Protein AF-A0A522R7M9-F1 (afdb_monomer)

Solvent-accessible surface area (backbone atoms only — not comparable to full-atom values): 7648 Å² total; per-residue (Å²): 136,85,79,80,77,72,75,47,69,45,59,55,47,35,52,54,55,50,51,43,71,70,39,59,76,88,52,24,58,58,46,50,52,50,49,43,51,52,23,54,76,71,76,40,53,60,64,55,57,43,31,65,36,76,40,76,87,83,34,60,39,96,81,35,60,12,19,69,46,74,49,65,22,87,81,71,65,40,42,31,36,35,29,34,11,66,64,50,73,42,70,42,88,73,12,48,22,29,37,34,32,73,72,76,72,42,71,50,59,21,81,40,69,68,60,38,58,70,48,52,62,50,48,51,84,78,27,65,69,49,35,62,64,71,74,114

Mean predicted aligned error: 10.56 Å

Nearest PDB structures (foldseek):
  6yxx-assembly1_ED  TM=6.597E-01  e=6.867E+00  Trypanosoma brucei brucei
  3k43-assembly1_B  TM=5.223E-01  e=6.024E+00  Bos taurus

Foldseek 3Di:
DDDPPPCPVLNVLLVLVVCLVPDDPVCNVVSVVVCQVVCVVVVHGPQVSCCSNPNHDWAQPPNQTQWPDWDQAPQQRWIKTKGQQVRNVHDCVQARIKIAGPRQGDIHHDNDPVVNVVCGNPVLVGDVVSVVSNVD

pLDDT: mean 82.42, std 10.7, range [39.69, 93.0]

Sequence (136 aa):
MRTSVESSPRRALQKMLRAVDTAPPDRQMDLQAAVARAAAAAGVSVEDLRAYAFGPREYAFNGLLGCVVQQRSRITGALVGLYQAEQAGMDAEAGRWSTVCEAHGSCVNHATLAAARAHLPDPTMWCEACRSTCEN

Structure (mmCIF, N/CA/C/O backbone):
data_AF-A0A522R7M9-F1
#
_entry.id   AF-A0A522R7M9-F1
#
loop_
_atom_site.group_PDB
_atom_site.id
_atom_site.type_symbol
_atom_site.label_atom_id
_atom_site.label_alt_id
_atom_site.label_comp_id
_atom_site.label_asym_id
_atom_site.label_entity_id
_atom_site.label_seq_id
_atom_site.pdbx_PDB_ins_code
_atom_site.Cartn_x
_atom_site.Cartn_y
_atom_site.Cartn_z
_atom_site.occupancy
_atom_site.B_iso_or_equiv
_atom_site.auth_seq_id
_atom_site.auth_comp_id
_atom_site.auth_asym_id
_atom_site.auth_atom_id
_atom_site.pdbx_PDB_model_num
ATOM 1 N N . MET A 1 1 ? -34.958 2.681 31.895 1.00 39.78 1 MET A N 1
ATOM 2 C CA . MET A 1 1 ? -33.511 2.377 31.912 1.00 39.78 1 MET A CA 1
ATOM 3 C C . MET A 1 1 ? -32.858 3.071 30.727 1.00 39.78 1 MET A C 1
ATOM 5 O O . MET A 1 1 ? -33.153 2.716 29.596 1.00 39.78 1 MET A O 1
ATOM 9 N N . ARG A 1 2 ? -32.073 4.127 30.971 1.00 39.69 2 ARG A N 1
ATOM 10 C CA . ARG A 1 2 ? -31.340 4.858 29.928 1.00 39.69 2 ARG A CA 1
ATOM 11 C C . ARG A 1 2 ? -30.048 4.088 29.655 1.00 39.69 2 ARG A C 1
ATOM 13 O O . ARG A 1 2 ? -29.180 4.058 30.517 1.00 39.69 2 ARG A O 1
ATOM 20 N N . THR A 1 3 ? -29.935 3.433 28.504 1.00 42.69 3 THR A N 1
ATOM 21 C CA . THR A 1 3 ? -28.651 2.901 28.039 1.00 42.69 3 THR A CA 1
ATOM 22 C C . THR A 1 3 ? -27.798 4.096 27.644 1.00 42.69 3 THR A C 1
ATOM 24 O O . THR A 1 3 ? -28.028 4.699 26.594 1.00 42.69 3 THR A O 1
ATOM 27 N N . SER A 1 4 ? -26.866 4.489 28.509 1.00 43.59 4 SER A N 1
ATOM 28 C CA . SER A 1 4 ? -25.798 5.410 28.142 1.00 43.59 4 SER A CA 1
ATOM 29 C C . SER A 1 4 ? -25.057 4.797 26.963 1.00 43.59 4 SER A C 1
ATOM 31 O O . SER A 1 4 ? -24.280 3.859 27.106 1.00 43.59 4 SER A O 1
ATOM 33 N N . VAL A 1 5 ? -25.361 5.296 25.768 1.00 52.09 5 VAL A N 1
ATOM 34 C CA . VAL A 1 5 ? -24.552 5.096 24.573 1.00 52.09 5 VAL A CA 1
ATOM 35 C C . VAL A 1 5 ? -23.296 5.923 24.811 1.00 52.09 5 VAL A C 1
ATOM 37 O O . VAL A 1 5 ? -23.167 7.034 24.299 1.00 52.09 5 VAL A O 1
ATOM 40 N N . GLU A 1 6 ? -22.393 5.423 25.655 1.00 46.38 6 GLU A N 1
ATOM 41 C CA . GLU A 1 6 ? -21.019 5.897 25.661 1.00 46.38 6 GLU A CA 1
ATOM 42 C C . GLU A 1 6 ? -20.521 5.676 24.241 1.00 46.38 6 GLU A C 1
ATOM 44 O O . GLU A 1 6 ? -20.327 4.555 23.763 1.00 46.38 6 GLU A O 1
ATOM 49 N N . SER A 1 7 ? -20.480 6.776 23.499 1.00 56.56 7 SER A N 1
ATOM 50 C CA . SER A 1 7 ? -20.002 6.813 22.135 1.00 56.56 7 SER A CA 1
ATOM 51 C C . SER A 1 7 ? -18.517 6.535 22.228 1.00 56.56 7 SER A C 1
ATOM 53 O O . SER A 1 7 ? -17.730 7.461 22.388 1.00 56.56 7 SER A O 1
ATOM 55 N N . SER A 1 8 ? -18.166 5.245 22.236 1.00 73.94 8 SER A N 1
ATOM 56 C CA . SER A 1 8 ? -16.792 4.792 22.395 1.00 73.94 8 SER A CA 1
ATOM 57 C C . SER A 1 8 ? -15.911 5.624 21.461 1.00 73.94 8 SER A C 1
ATOM 59 O O . SER A 1 8 ? -16.290 5.797 20.294 1.00 73.94 8 SER A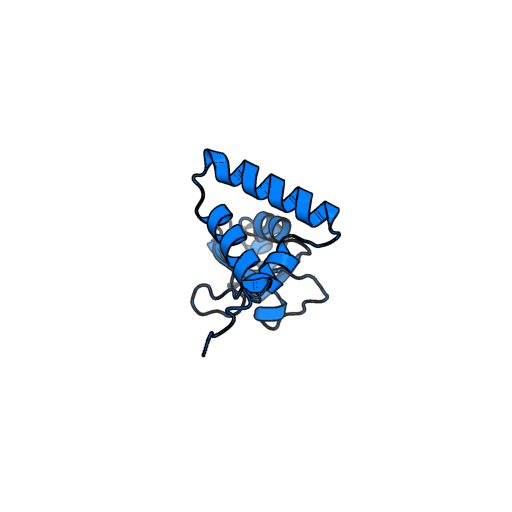 O 1
ATOM 61 N N . PRO A 1 9 ? -14.777 6.168 21.936 1.00 77.81 9 PRO A N 1
ATOM 62 C CA . PRO A 1 9 ? -13.906 7.032 21.136 1.00 77.81 9 PRO A CA 1
ATOM 63 C C . PRO A 1 9 ? -13.549 6.391 19.787 1.00 77.81 9 PRO A C 1
ATOM 65 O O . PRO A 1 9 ? -13.489 7.070 18.763 1.00 77.81 9 PRO A O 1
ATOM 68 N N . ARG A 1 10 ? -13.474 5.055 19.753 1.00 79.69 10 ARG A N 1
ATOM 69 C CA . ARG A 1 10 ? -13.359 4.248 18.536 1.00 79.69 10 ARG A CA 1
ATOM 70 C C . ARG A 1 10 ? -14.467 4.513 17.509 1.00 79.69 10 ARG A C 1
ATOM 72 O O . ARG A 1 10 ? -14.179 4.714 16.335 1.00 79.69 10 ARG A O 1
ATOM 79 N N . ARG A 1 11 ? -15.735 4.536 17.927 1.00 80.50 11 ARG A N 1
ATOM 80 C CA . ARG A 1 11 ? -16.906 4.712 17.048 1.00 80.50 11 ARG A CA 1
ATOM 81 C C . ARG A 1 11 ? -16.992 6.131 16.481 1.00 80.50 11 ARG A C 1
ATOM 83 O O . ARG A 1 11 ? -17.415 6.306 15.338 1.00 80.50 11 ARG A O 1
ATOM 90 N N . ALA A 1 12 ? -16.591 7.133 17.265 1.00 83.62 12 ALA A N 1
ATOM 91 C CA . ALA A 1 12 ? -16.491 8.515 16.802 1.00 83.62 12 ALA A CA 1
ATOM 92 C C . ALA A 1 12 ? -15.389 8.656 15.740 1.00 83.62 12 ALA A C 1
ATOM 94 O O . ALA A 1 12 ? -15.652 9.153 14.643 1.00 83.62 12 ALA A O 1
ATOM 95 N N . LEU A 1 13 ? -14.199 8.115 16.021 1.00 83.81 13 LEU A N 1
ATOM 96 C CA . LEU A 1 13 ? -13.072 8.115 15.090 1.00 83.81 13 LEU A CA 1
ATOM 97 C C . LEU A 1 13 ? -13.403 7.365 13.789 1.00 83.81 13 LEU A C 1
ATOM 99 O O . LEU A 1 13 ? -13.133 7.864 12.699 1.00 83.81 13 LEU A O 1
ATOM 103 N N . GLN A 1 14 ? -14.077 6.216 13.891 1.00 83.12 14 GLN A N 1
ATOM 104 C CA . GLN A 1 14 ? -14.539 5.434 12.744 1.00 83.12 14 GLN A CA 1
ATOM 105 C C . GLN A 1 14 ? -15.482 6.242 11.840 1.00 83.12 14 GLN A C 1
ATOM 107 O O . GLN A 1 14 ? -15.321 6.233 10.621 1.00 83.12 14 GLN A O 1
ATOM 112 N N . LYS A 1 15 ? -16.445 6.978 12.416 1.00 85.62 15 LYS A N 1
ATOM 113 C CA . LYS A 1 15 ? -17.344 7.857 11.647 1.00 85.62 15 LYS A CA 1
ATOM 114 C C . LYS A 1 15 ? -16.584 8.974 10.934 1.00 85.62 15 LYS A C 1
ATOM 116 O O . LYS A 1 15 ? -16.850 9.208 9.758 1.00 85.62 15 LYS A O 1
ATOM 121 N N . MET A 1 16 ? -15.659 9.643 11.623 1.00 86.00 16 MET A N 1
ATOM 122 C CA . MET A 1 16 ? -14.893 10.754 11.045 1.00 86.00 16 MET A CA 1
ATOM 123 C C . MET A 1 16 ? -14.012 10.280 9.891 1.00 86.00 16 MET A C 1
ATOM 125 O O . MET A 1 16 ? -14.089 10.831 8.798 1.00 86.00 16 MET A O 1
ATOM 129 N N . LEU A 1 17 ? -13.239 9.213 10.095 1.00 85.31 17 LEU A N 1
ATOM 130 C CA . LEU A 1 17 ? -12.364 8.673 9.055 1.00 85.31 17 LEU A CA 1
ATOM 131 C C . LEU A 1 17 ? -13.159 8.133 7.857 1.00 85.31 17 LEU A C 1
ATOM 133 O O . LEU A 1 17 ? -12.763 8.348 6.716 1.00 85.31 17 LEU A O 1
ATOM 137 N N . ARG A 1 18 ? -14.324 7.513 8.091 1.00 85.44 18 ARG A N 1
ATOM 138 C CA . ARG A 1 18 ? -15.198 7.053 7.003 1.00 85.44 18 ARG A CA 1
ATOM 139 C C . ARG A 1 18 ? -15.758 8.221 6.193 1.00 85.44 18 ARG A C 1
ATOM 141 O O . ARG A 1 18 ? -15.837 8.111 4.978 1.00 85.44 18 ARG A O 1
ATOM 148 N N . ALA A 1 19 ? -16.108 9.331 6.846 1.00 86.88 19 ALA A N 1
ATOM 149 C CA . ALA A 1 19 ? -16.566 10.541 6.165 1.00 86.88 19 ALA A CA 1
ATOM 150 C C . ALA A 1 19 ? -15.473 11.152 5.274 1.00 86.88 19 ALA A C 1
ATOM 152 O O . ALA A 1 19 ? -15.778 11.616 4.178 1.00 86.88 19 ALA A O 1
ATOM 153 N N . VAL A 1 20 ? -14.210 11.100 5.716 1.00 86.88 20 VAL A N 1
ATOM 154 C CA . VAL A 1 20 ? -13.050 11.499 4.902 1.00 86.88 20 VAL A CA 1
ATOM 155 C C . VAL A 1 20 ? -12.894 10.587 3.683 1.00 86.88 20 VAL A C 1
ATOM 157 O O . VAL A 1 20 ? -12.674 11.081 2.581 1.00 86.88 20 VAL A O 1
ATOM 160 N N . ASP A 1 21 ? -13.057 9.272 3.846 1.00 82.50 21 ASP A N 1
ATOM 161 C CA . ASP A 1 21 ? -12.941 8.315 2.739 1.00 82.50 21 ASP A CA 1
ATOM 162 C C . ASP A 1 21 ? -14.082 8.435 1.714 1.00 82.50 21 ASP A C 1
ATOM 164 O O . ASP A 1 21 ? -13.853 8.224 0.527 1.00 82.50 21 ASP A O 1
ATOM 168 N N . THR A 1 22 ? -15.292 8.807 2.145 1.00 85.88 22 THR A N 1
ATOM 169 C CA . THR A 1 22 ? -16.458 9.007 1.260 1.00 85.88 22 THR A CA 1
ATOM 170 C C . THR A 1 22 ? -16.582 10.426 0.701 1.00 85.88 22 THR A C 1
ATOM 172 O O . THR A 1 22 ? -17.558 10.725 0.014 1.00 85.88 22 THR A O 1
ATOM 175 N N . ALA A 1 23 ? -15.655 11.325 1.037 1.00 85.25 23 ALA A N 1
ATOM 176 C CA . ALA A 1 23 ? -15.673 12.693 0.539 1.00 85.25 23 ALA A CA 1
ATOM 177 C C . ALA A 1 23 ? -15.425 12.731 -0.982 1.00 85.25 23 ALA A C 1
ATOM 179 O O . ALA A 1 23 ? -14.706 11.877 -1.509 1.00 85.25 23 ALA A O 1
ATOM 180 N N . PRO A 1 24 ? -15.987 13.720 -1.697 1.00 85.00 24 PRO A N 1
ATOM 181 C CA . PRO A 1 24 ? -15.702 13.901 -3.114 1.00 85.00 24 PRO A CA 1
ATOM 182 C C . PRO A 1 24 ? -14.212 14.251 -3.323 1.00 85.00 24 PRO A C 1
ATOM 184 O O . PRO A 1 24 ? -13.581 14.811 -2.418 1.00 85.00 24 PRO A O 1
ATOM 187 N N . PRO A 1 25 ? -13.619 13.886 -4.477 1.00 79.88 25 PRO A N 1
ATOM 188 C CA . PRO A 1 25 ? -12.166 13.886 -4.681 1.00 79.88 25 PRO A CA 1
ATOM 189 C C . PRO A 1 25 ? -11.519 15.271 -4.532 1.00 79.88 25 PRO A C 1
ATOM 191 O O . PRO A 1 25 ? -10.368 15.359 -4.111 1.00 79.88 25 PRO A O 1
ATOM 194 N N . ASP A 1 26 ? -12.267 16.343 -4.804 1.00 85.25 26 ASP A N 1
ATOM 195 C CA . ASP A 1 26 ? -11.864 17.737 -4.592 1.00 85.25 26 ASP A CA 1
ATOM 196 C C . ASP A 1 26 ? -11.593 18.055 -3.114 1.00 85.25 26 ASP A C 1
ATOM 198 O O . ASP A 1 26 ? -10.674 18.806 -2.809 1.00 85.25 26 ASP A O 1
ATOM 202 N N . ARG A 1 27 ? -12.340 17.448 -2.184 1.00 84.00 27 ARG A N 1
ATOM 203 C CA . ARG A 1 27 ? -12.187 17.660 -0.730 1.00 84.00 27 ARG A CA 1
ATOM 204 C C . ARG A 1 27 ? -11.443 16.536 -0.031 1.00 84.00 27 ARG A C 1
ATOM 206 O O . ARG A 1 27 ? -10.933 16.725 1.072 1.00 84.00 27 ARG A O 1
ATOM 213 N N . GLN A 1 28 ? -11.404 15.356 -0.641 1.00 79.25 28 GLN A N 1
ATOM 214 C CA . GLN A 1 28 ? -10.789 14.169 -0.061 1.00 79.25 28 GLN A CA 1
ATOM 215 C C . GLN A 1 28 ? -9.301 14.397 0.220 1.00 79.25 28 GLN A C 1
ATOM 217 O O . GLN A 1 28 ? -8.832 14.049 1.303 1.00 79.25 28 GLN A O 1
ATOM 222 N N . MET A 1 29 ? -8.579 15.032 -0.710 1.00 78.81 29 MET A N 1
ATOM 223 C CA . MET A 1 29 ? -7.153 15.325 -0.549 1.00 78.81 29 MET A CA 1
ATOM 224 C C . MET A 1 29 ? -6.891 16.283 0.625 1.00 78.81 29 MET A C 1
ATOM 226 O O . MET A 1 29 ? -6.046 15.999 1.475 1.00 78.81 29 MET A O 1
ATOM 230 N N . ASP A 1 30 ? -7.666 17.365 0.736 1.00 87.56 30 ASP A N 1
ATOM 231 C CA . ASP A 1 30 ? -7.528 18.351 1.817 1.00 87.56 30 ASP A CA 1
ATOM 232 C C . ASP A 1 30 ? -7.868 17.764 3.190 1.00 87.56 30 ASP A C 1
ATOM 234 O O . ASP A 1 30 ? -7.165 18.008 4.177 1.00 87.56 30 ASP A O 1
ATOM 238 N N . LEU A 1 31 ? -8.925 16.951 3.255 1.00 86.56 31 LEU A N 1
ATOM 239 C CA . LEU A 1 31 ? -9.340 16.265 4.475 1.00 86.56 31 LEU A CA 1
ATOM 240 C C . LEU A 1 31 ? -8.309 15.218 4.909 1.00 86.56 31 LEU A C 1
ATOM 242 O O . LEU A 1 31 ? -7.972 15.152 6.092 1.00 86.56 31 LEU A O 1
ATOM 246 N N . GLN A 1 32 ? -7.759 14.437 3.975 1.00 84.81 32 GLN A N 1
ATOM 247 C CA . GLN A 1 32 ? -6.676 13.495 4.271 1.00 84.81 32 GLN A CA 1
ATOM 248 C C . GLN A 1 32 ? -5.421 14.221 4.765 1.00 84.81 32 GLN A C 1
ATOM 250 O O . GLN A 1 32 ? -4.824 13.796 5.755 1.00 84.81 32 GLN A O 1
ATOM 255 N N . ALA A 1 33 ? -5.056 15.346 4.145 1.00 84.25 33 ALA A N 1
ATOM 256 C CA . ALA A 1 33 ? -3.936 16.168 4.591 1.00 84.25 33 ALA A CA 1
ATOM 257 C C . ALA A 1 33 ? -4.179 16.767 5.990 1.00 84.25 33 ALA A C 1
ATOM 259 O O . ALA A 1 33 ? -3.263 16.811 6.812 1.00 84.25 33 ALA A O 1
ATOM 260 N N . ALA A 1 34 ? -5.407 17.194 6.298 1.00 88.75 34 ALA A N 1
ATOM 261 C CA . ALA A 1 34 ? -5.774 17.692 7.623 1.00 88.75 34 ALA A CA 1
ATOM 262 C C . ALA A 1 34 ? -5.686 16.598 8.697 1.00 88.75 34 ALA A C 1
ATOM 264 O O . ALA A 1 34 ? -5.108 16.836 9.759 1.00 88.75 34 ALA A O 1
ATOM 265 N N . VAL A 1 35 ? -6.187 15.393 8.407 1.00 86.50 35 VAL A N 1
ATOM 266 C CA . VAL A 1 35 ? -6.054 14.231 9.300 1.00 86.50 35 VAL A CA 1
ATOM 267 C C . VAL A 1 35 ? -4.584 13.869 9.504 1.00 86.50 35 VAL A C 1
ATOM 269 O O . VAL A 1 35 ? -4.182 13.627 10.637 1.00 86.50 35 VAL A O 1
ATOM 272 N N . ALA A 1 36 ? -3.764 13.892 8.449 1.00 84.50 36 ALA A N 1
ATOM 273 C CA . ALA A 1 36 ? -2.330 13.626 8.555 1.00 84.50 36 ALA A CA 1
ATOM 274 C C . ALA A 1 36 ? -1.611 14.637 9.457 1.00 84.50 36 ALA A C 1
ATOM 276 O O . ALA A 1 36 ? -0.832 14.236 10.321 1.00 84.50 36 ALA A O 1
ATOM 277 N N . ARG A 1 37 ? -1.916 15.934 9.323 1.00 85.19 37 ARG A N 1
ATOM 278 C CA . ARG A 1 37 ? -1.366 16.976 10.206 1.00 85.19 37 ARG A CA 1
ATOM 279 C C . ARG A 1 37 ? -1.812 16.798 11.657 1.00 85.19 37 ARG A C 1
ATOM 281 O O . ARG A 1 37 ? -0.990 16.925 12.557 1.00 85.19 37 ARG A O 1
ATOM 288 N N . ALA A 1 38 ? -3.088 16.490 11.887 1.00 87.44 38 ALA A N 1
ATOM 289 C CA . ALA A 1 38 ? -3.616 16.262 13.231 1.00 87.44 38 ALA A CA 1
ATOM 290 C C . ALA A 1 38 ? -2.996 15.018 13.890 1.00 87.44 38 ALA A C 1
ATOM 292 O O . ALA A 1 38 ? -2.637 15.060 15.063 1.00 87.44 38 ALA A O 1
ATOM 293 N N . ALA A 1 39 ? -2.821 13.937 13.126 1.00 86.31 39 ALA A N 1
ATOM 294 C CA . ALA A 1 39 ? -2.161 12.720 13.586 1.00 86.31 39 ALA A CA 1
ATOM 295 C C . ALA A 1 39 ? -0.696 12.995 13.964 1.00 86.31 39 ALA A C 1
ATOM 297 O O . ALA A 1 39 ? -0.276 12.671 15.074 1.00 86.31 39 ALA A O 1
ATOM 298 N N . ALA A 1 40 ? 0.040 13.703 13.098 1.00 83.81 40 ALA A N 1
ATOM 299 C CA . ALA A 1 40 ? 1.417 14.110 13.366 1.00 83.81 40 ALA A CA 1
ATOM 300 C C . ALA A 1 40 ? 1.537 14.989 14.624 1.00 83.81 40 ALA A C 1
ATOM 302 O O . ALA A 1 40 ? 2.433 14.770 15.434 1.00 83.81 40 ALA A O 1
ATOM 303 N N . ALA A 1 41 ? 0.613 15.933 14.836 1.00 86.88 41 ALA A N 1
ATOM 304 C CA . ALA A 1 41 ? 0.579 16.764 16.043 1.00 86.88 41 ALA A CA 1
ATOM 305 C C . ALA A 1 41 ? 0.305 15.953 17.324 1.00 86.88 41 ALA A C 1
ATOM 307 O O . ALA A 1 41 ? 0.777 16.318 18.397 1.00 86.88 41 ALA A O 1
ATOM 308 N N . ALA A 1 42 ? -0.431 14.846 17.210 1.00 85.94 42 ALA A N 1
ATOM 309 C CA . ALA A 1 42 ? -0.681 13.906 18.297 1.00 85.94 42 ALA A CA 1
ATOM 310 C C . ALA A 1 42 ? 0.416 12.829 18.445 1.00 85.94 42 ALA A C 1
ATOM 312 O O . ALA A 1 42 ? 0.299 11.966 19.312 1.00 85.94 42 ALA A O 1
ATOM 313 N N . GLY A 1 43 ? 1.469 12.857 17.615 1.00 87.06 43 GLY A N 1
ATOM 314 C CA . GLY A 1 43 ? 2.566 11.884 17.648 1.00 87.06 43 GLY A CA 1
ATOM 315 C C . GLY A 1 43 ? 2.173 10.466 17.219 1.00 87.06 43 GLY A C 1
ATOM 316 O O . GLY A 1 43 ? 2.898 9.520 17.509 1.00 87.06 43 GLY A O 1
ATOM 317 N N . VAL A 1 44 ? 1.033 10.304 16.545 1.00 84.38 44 VAL A N 1
ATOM 318 C CA . VAL A 1 44 ? 0.517 9.012 16.070 1.00 84.38 44 VAL A CA 1
ATOM 319 C C . VAL A 1 44 ? 0.463 8.991 14.550 1.00 84.38 44 VAL A C 1
ATOM 321 O O . VAL A 1 44 ? 0.207 10.014 13.912 1.00 84.38 44 VAL A O 1
ATOM 324 N N . SER A 1 45 ? 0.676 7.828 13.935 1.00 80.56 45 SER A N 1
ATOM 325 C CA . SER A 1 45 ? 0.495 7.721 12.489 1.00 80.56 45 SER A CA 1
ATOM 326 C C . SER A 1 45 ? -0.996 7.646 12.132 1.00 80.56 45 SER A C 1
ATOM 328 O O . SER A 1 45 ? -1.837 7.157 12.892 1.00 80.56 45 SER A O 1
ATOM 330 N N . VAL A 1 46 ? -1.350 8.112 10.930 1.00 81.00 46 VAL A N 1
ATOM 331 C CA . VAL A 1 46 ? -2.715 7.942 10.393 1.00 81.00 46 VAL A CA 1
ATOM 332 C C . VAL A 1 46 ? -3.070 6.456 10.268 1.00 81.00 46 VAL A C 1
ATOM 334 O O . VAL A 1 46 ? -4.241 6.089 10.381 1.00 81.00 46 VAL A O 1
ATOM 337 N N . GLU A 1 47 ? -2.072 5.598 10.044 1.00 75.44 47 GLU A N 1
ATOM 338 C CA . GLU A 1 47 ? -2.256 4.149 10.011 1.00 75.44 47 GLU A CA 1
ATOM 339 C C . GLU A 1 47 ? -2.628 3.591 11.384 1.00 75.44 47 GLU A C 1
ATOM 341 O O . GLU A 1 47 ? -3.571 2.808 11.451 1.00 75.44 47 GLU A O 1
ATOM 346 N N . ASP A 1 48 ? -1.995 4.048 12.466 1.00 79.19 48 ASP A N 1
ATOM 347 C CA . ASP A 1 48 ? -2.320 3.619 13.834 1.00 79.19 48 ASP A CA 1
ATOM 348 C C . ASP A 1 48 ? -3.728 4.060 14.238 1.00 79.19 48 ASP A C 1
ATOM 350 O O . ASP A 1 48 ? -4.510 3.275 14.778 1.00 79.19 48 ASP A O 1
ATOM 354 N N . LEU A 1 49 ? -4.106 5.300 13.900 1.00 81.25 49 LEU A N 1
ATOM 355 C CA . LEU A 1 49 ? -5.467 5.802 14.119 1.00 81.25 49 LEU A CA 1
ATOM 356 C C . LEU A 1 49 ? -6.504 4.979 13.347 1.00 81.25 49 LEU A C 1
ATOM 358 O O . LEU A 1 49 ? -7.576 4.668 13.875 1.00 81.25 49 LEU A O 1
ATOM 362 N N . ARG A 1 50 ? -6.196 4.598 12.103 1.00 79.00 50 ARG A N 1
ATO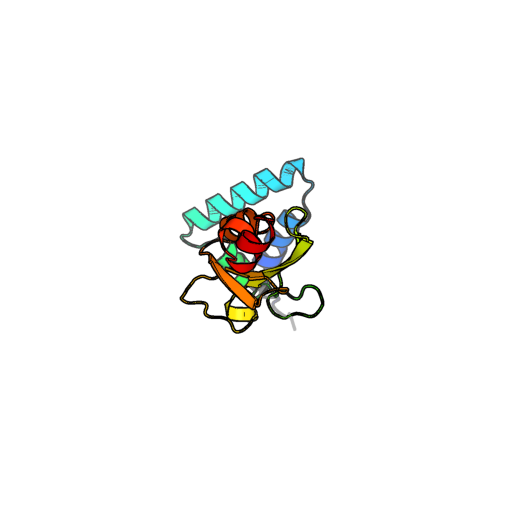M 363 C CA . ARG A 1 50 ? -7.060 3.722 11.303 1.00 79.00 50 ARG A CA 1
ATOM 364 C C . ARG A 1 50 ? -7.115 2.305 11.863 1.00 79.00 50 ARG A C 1
ATOM 366 O O . ARG A 1 50 ? -8.214 1.759 11.933 1.00 79.00 50 ARG A O 1
ATOM 373 N N . ALA A 1 51 ? -5.989 1.744 12.293 1.00 77.94 51 ALA A N 1
ATOM 374 C CA . ALA A 1 51 ? -5.917 0.424 12.911 1.00 77.94 51 ALA A CA 1
ATOM 375 C C . ALA A 1 51 ? -6.754 0.375 14.197 1.00 77.94 51 ALA A C 1
ATOM 377 O O . ALA A 1 51 ? -7.522 -0.562 14.412 1.00 77.94 51 ALA A O 1
ATOM 378 N N . TYR A 1 52 ? -6.698 1.434 15.004 1.00 80.19 52 TYR A N 1
ATOM 379 C CA . TYR A 1 52 ? -7.539 1.579 16.187 1.00 80.19 52 TYR A CA 1
ATOM 380 C C . TYR A 1 52 ? -9.031 1.709 15.835 1.00 80.19 52 TYR A C 1
ATOM 382 O O . TYR A 1 52 ? -9.876 1.065 16.460 1.00 80.19 52 TYR A O 1
ATOM 390 N N . ALA A 1 53 ? -9.378 2.517 14.825 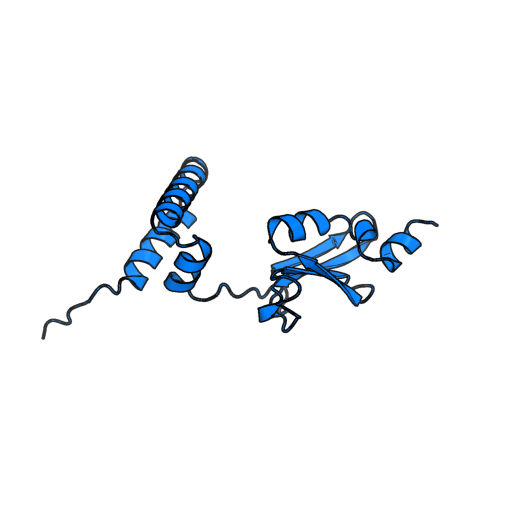1.00 81.19 53 ALA A N 1
ATOM 391 C CA . ALA A 1 53 ? -10.767 2.785 14.444 1.00 81.19 53 ALA A CA 1
ATOM 392 C C . ALA A 1 53 ? -11.459 1.595 13.757 1.00 81.19 53 ALA A C 1
ATOM 394 O O . ALA A 1 53 ? -12.575 1.221 14.131 1.00 81.19 53 ALA A O 1
ATOM 395 N N . PHE A 1 54 ? -10.812 1.006 12.751 1.00 72.94 54 PHE A N 1
ATOM 396 C CA . PHE A 1 54 ? -11.391 -0.006 11.863 1.00 72.94 54 PHE A CA 1
ATOM 397 C C . PHE A 1 54 ? -10.875 -1.425 12.122 1.00 72.94 54 PHE A C 1
ATOM 399 O O . PHE A 1 54 ? -11.495 -2.367 11.644 1.00 72.94 54 PHE A O 1
ATOM 406 N N . GLY A 1 55 ? -9.818 -1.594 12.920 1.00 70.81 55 GLY A N 1
ATOM 407 C CA . GLY A 1 55 ? -9.074 -2.853 13.017 1.00 70.81 55 GLY A CA 1
ATOM 408 C C . GLY A 1 55 ? -7.895 -2.901 12.035 1.00 70.81 55 GLY A C 1
ATOM 409 O O . GLY A 1 55 ? -7.745 -1.993 11.209 1.00 70.81 55 GLY A O 1
ATOM 410 N N . PRO A 1 56 ? -7.029 -3.929 12.126 1.00 67.38 56 PRO A N 1
ATOM 411 C CA . PRO A 1 56 ? -5.949 -4.121 11.166 1.00 67.38 56 PRO A CA 1
ATOM 412 C C . PRO A 1 56 ? -6.544 -4.239 9.762 1.00 67.38 56 PRO A C 1
ATOM 414 O O . PRO A 1 56 ? -7.555 -4.902 9.548 1.00 67.38 56 PRO A O 1
ATOM 417 N N . ARG A 1 57 ? -5.947 -3.541 8.795 1.00 71.25 57 ARG A N 1
ATOM 418 C CA . ARG A 1 57 ? -6.451 -3.525 7.423 1.00 71.25 57 ARG A CA 1
ATOM 419 C C . ARG A 1 57 ? -6.131 -4.860 6.769 1.00 71.25 57 ARG A C 1
ATOM 421 O O . ARG A 1 57 ? -4.994 -5.059 6.363 1.00 71.25 57 ARG A O 1
ATOM 428 N N . GLU A 1 58 ? -7.100 -5.761 6.713 1.00 77.25 58 GLU A N 1
ATOM 429 C CA . GLU A 1 58 ? -6.944 -7.072 6.084 1.00 77.25 58 GLU A CA 1
ATOM 430 C C . GLU A 1 58 ? -6.841 -6.925 4.562 1.00 77.25 58 GLU A C 1
ATOM 432 O O . GLU A 1 58 ? -7.690 -6.306 3.913 1.00 77.25 58 GLU A O 1
ATOM 437 N N . TYR A 1 59 ? -5.772 -7.476 3.996 1.00 81.12 59 TYR A N 1
ATOM 438 C CA . TYR A 1 59 ? -5.557 -7.583 2.562 1.00 81.12 59 TYR A CA 1
ATOM 439 C C . TYR A 1 59 ? -5.849 -9.022 2.145 1.00 81.12 59 TYR A C 1
ATOM 441 O O . TYR A 1 59 ? -5.244 -9.960 2.654 1.00 81.12 59 TYR A O 1
ATOM 449 N N . ALA A 1 60 ? -6.812 -9.195 1.245 1.00 82.31 60 ALA A N 1
ATOM 450 C CA . ALA A 1 60 ? -7.222 -10.502 0.743 1.00 82.31 60 ALA A CA 1
ATOM 451 C C . ALA A 1 60 ? -7.581 -10.398 -0.743 1.00 82.31 60 ALA A C 1
ATOM 453 O O . ALA A 1 60 ? -8.734 -10.562 -1.147 1.00 82.31 60 ALA A O 1
ATOM 454 N N . PHE A 1 61 ? -6.604 -10.043 -1.572 1.00 83.25 61 PHE A N 1
ATOM 455 C CA . PHE A 1 61 ? -6.784 -10.025 -3.019 1.00 83.25 61 PHE A CA 1
ATOM 456 C C . PHE A 1 61 ? -6.685 -11.450 -3.583 1.00 83.25 61 PHE A C 1
ATOM 458 O O . PHE A 1 61 ? -5.796 -12.208 -3.211 1.00 83.25 61 PHE A O 1
ATOM 465 N N . ASN A 1 62 ? -7.609 -11.832 -4.474 1.00 81.56 62 ASN A N 1
ATOM 466 C CA . ASN A 1 62 ? -7.663 -13.170 -5.088 1.00 81.56 62 ASN A CA 1
ATOM 467 C C . ASN A 1 62 ? -7.743 -14.356 -4.096 1.00 81.56 62 ASN A C 1
ATOM 469 O O . ASN A 1 62 ? -7.382 -15.478 -4.435 1.00 81.56 62 ASN A O 1
ATOM 473 N N . GLY A 1 63 ? -8.223 -14.124 -2.868 1.00 81.50 63 GLY A N 1
ATOM 474 C CA . GLY A 1 63 ? -8.268 -15.155 -1.822 1.00 81.50 63 GLY A CA 1
ATOM 475 C C . GLY A 1 63 ? -6.908 -15.466 -1.187 1.00 81.50 63 GLY A C 1
ATOM 476 O O . GLY A 1 63 ? -6.810 -16.400 -0.396 1.00 81.50 63 GLY A O 1
ATOM 477 N N . LEU A 1 64 ? -5.873 -14.683 -1.503 1.00 83.69 64 LEU A N 1
ATOM 478 C CA . LEU A 1 64 ? -4.543 -14.803 -0.917 1.00 83.69 64 LEU A CA 1
ATOM 479 C C . LEU A 1 64 ? -4.417 -13.852 0.277 1.00 83.69 64 LEU A C 1
ATOM 481 O O . LEU A 1 64 ? -4.621 -12.642 0.149 1.00 83.69 64 LEU A O 1
ATOM 485 N N . LEU A 1 65 ? -4.079 -14.406 1.441 1.00 85.06 65 LEU A N 1
ATOM 486 C CA . LEU A 1 65 ? -3.899 -13.644 2.677 1.00 85.06 65 LEU A CA 1
ATOM 487 C C . LEU A 1 65 ? -2.723 -12.671 2.551 1.00 85.06 65 LEU A C 1
ATOM 489 O O . LEU A 1 65 ? -1.671 -13.001 2.008 1.00 85.06 65 LEU A O 1
ATOM 493 N N . GLY A 1 66 ? -2.924 -11.440 3.010 1.00 85.25 66 GLY A N 1
ATOM 494 C CA . GLY A 1 66 ? -1.954 -10.359 2.890 1.00 85.25 66 GLY A CA 1
ATOM 495 C C . GLY A 1 66 ? -1.803 -9.798 1.476 1.00 85.25 66 GLY A C 1
ATOM 496 O O . GLY A 1 66 ? -1.098 -8.804 1.313 1.00 85.25 66 GLY A O 1
ATOM 497 N N . CYS A 1 67 ? -2.455 -10.361 0.451 1.00 88.94 67 CYS A N 1
ATOM 498 C CA . CYS A 1 67 ? -2.297 -9.895 -0.925 1.00 88.94 67 CYS A CA 1
ATOM 499 C C . CYS A 1 67 ? -3.026 -8.565 -1.138 1.00 88.94 67 CYS A C 1
ATOM 501 O O . CYS A 1 67 ? -4.246 -8.465 -0.995 1.00 88.94 67 CYS A O 1
ATOM 503 N N . VAL A 1 68 ? -2.268 -7.534 -1.496 1.00 88.06 68 VAL A N 1
ATOM 504 C CA . VAL A 1 68 ? -2.763 -6.184 -1.786 1.00 88.06 68 VAL A CA 1
ATOM 505 C C . VAL A 1 68 ? -3.195 -6.077 -3.241 1.00 88.06 68 VAL A C 1
ATOM 507 O O . VAL A 1 68 ? -4.238 -5.500 -3.546 1.00 88.06 68 VAL A O 1
ATOM 510 N N . VAL A 1 69 ? -2.354 -6.571 -4.148 1.00 90.12 69 VAL A N 1
ATOM 511 C CA . VAL A 1 69 ? -2.588 -6.545 -5.590 1.00 90.12 69 VAL A CA 1
ATOM 512 C C . VAL A 1 69 ? -1.753 -7.624 -6.254 1.00 90.12 69 VAL A C 1
ATOM 514 O O . VAL A 1 69 ? -0.615 -7.871 -5.862 1.00 90.12 69 VAL A O 1
ATOM 517 N N . GLN A 1 70 ? -2.305 -8.211 -7.304 1.00 91.19 70 GLN A N 1
ATOM 518 C CA . GLN A 1 70 ? -1.592 -9.102 -8.198 1.00 91.19 70 GLN A CA 1
ATOM 519 C C . GLN A 1 70 ? -1.760 -8.572 -9.618 1.00 91.19 70 GLN A C 1
ATOM 521 O O . GLN A 1 70 ? -2.869 -8.230 -10.033 1.00 91.19 70 GLN A O 1
ATOM 526 N N . GLN A 1 71 ? -0.666 -8.459 -10.360 1.00 90.50 71 GLN A N 1
ATOM 527 C CA . GLN A 1 71 ? -0.713 -8.050 -11.758 1.00 90.50 71 GLN A CA 1
ATOM 528 C C . GLN A 1 71 ? 0.357 -8.763 -12.568 1.00 90.50 71 GLN A C 1
ATOM 530 O O . GLN A 1 71 ? 1.327 -9.292 -12.036 1.00 90.50 71 GLN A O 1
ATOM 535 N N . ARG A 1 72 ? 0.176 -8.778 -13.884 1.00 90.31 72 ARG A N 1
ATOM 536 C CA . ARG A 1 72 ? 1.168 -9.316 -14.807 1.00 90.31 72 ARG A CA 1
ATOM 537 C C . ARG A 1 72 ? 2.064 -8.179 -15.283 1.00 90.31 72 ARG A C 1
ATOM 539 O O . ARG A 1 72 ? 1.549 -7.179 -15.787 1.00 90.31 72 ARG A O 1
ATOM 546 N N . SER A 1 73 ? 3.379 -8.316 -15.123 1.00 86.88 73 SER A N 1
ATOM 547 C CA . SER A 1 73 ? 4.314 -7.332 -15.671 1.00 86.88 73 SER A CA 1
ATOM 548 C C . SER A 1 73 ? 4.219 -7.336 -17.195 1.00 86.88 73 SER A C 1
ATOM 550 O O . SER A 1 73 ? 4.175 -8.391 -17.827 1.00 86.88 73 SER A O 1
ATOM 552 N N . ARG A 1 74 ? 4.193 -6.141 -17.789 1.00 83.75 74 ARG A N 1
ATOM 553 C CA . ARG A 1 74 ? 4.194 -5.967 -19.249 1.00 83.75 74 ARG A CA 1
ATOM 554 C C . ARG A 1 74 ? 5.578 -6.165 -19.868 1.00 83.75 74 ARG A C 1
ATOM 556 O O . ARG A 1 74 ? 5.655 -6.322 -21.077 1.00 83.75 74 ARG A O 1
ATOM 563 N N . 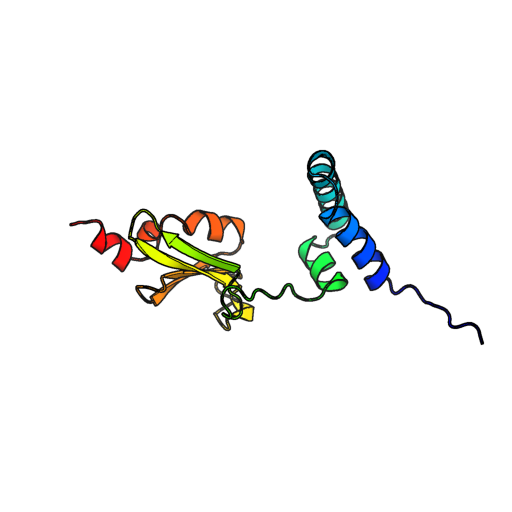ILE A 1 75 ? 6.633 -6.132 -19.051 1.00 83.69 75 ILE A N 1
ATOM 564 C CA . ILE A 1 75 ? 8.026 -6.257 -19.495 1.00 83.69 75 ILE A CA 1
ATOM 565 C C . ILE A 1 75 ? 8.384 -7.737 -19.627 1.00 83.69 75 ILE A C 1
ATOM 567 O O . ILE A 1 75 ? 8.778 -8.190 -20.692 1.00 83.69 75 ILE A O 1
ATOM 571 N N . THR A 1 76 ? 8.184 -8.505 -18.556 1.00 83.69 76 THR A N 1
ATOM 572 C CA . THR A 1 76 ? 8.611 -9.913 -18.489 1.00 83.69 76 THR A CA 1
ATOM 573 C C . THR A 1 76 ? 7.474 -10.904 -18.713 1.00 83.69 76 THR A C 1
ATOM 575 O O . THR A 1 76 ? 7.708 -12.103 -18.813 1.00 83.69 76 THR A O 1
ATOM 578 N N . GLY A 1 77 ? 6.215 -10.452 -18.699 1.00 86.12 77 GLY A N 1
ATOM 579 C CA . GLY A 1 77 ? 5.054 -11.346 -18.687 1.00 86.12 77 GLY A CA 1
ATOM 580 C C . GLY A 1 77 ? 4.899 -12.153 -17.389 1.00 86.12 77 GLY A C 1
ATOM 581 O O . GLY A 1 77 ? 3.958 -12.948 -17.281 1.00 86.12 77 GLY A O 1
ATOM 582 N N . ALA A 1 78 ? 5.774 -11.954 -16.398 1.00 88.25 78 ALA A N 1
ATOM 583 C CA . ALA A 1 78 ? 5.720 -12.642 -15.116 1.00 88.25 78 A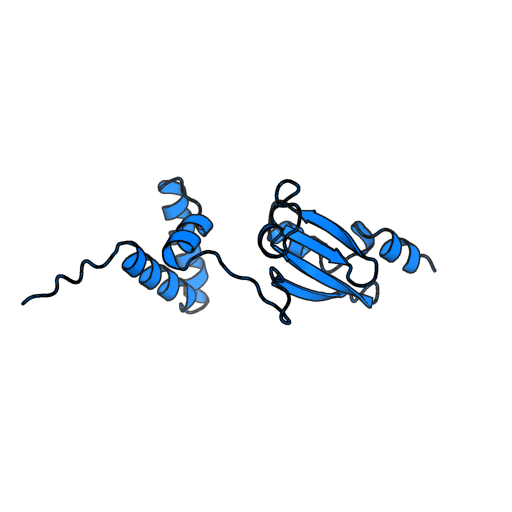LA A CA 1
ATOM 584 C C . ALA A 1 78 ? 4.562 -12.120 -14.257 1.00 88.25 78 ALA A C 1
ATOM 586 O O . ALA A 1 78 ? 4.224 -10.931 -14.276 1.00 88.25 78 ALA A O 1
ATOM 587 N N . LEU A 1 79 ? 3.951 -13.021 -13.492 1.00 91.12 79 LEU A N 1
ATOM 588 C CA . LEU A 1 79 ? 2.939 -12.667 -12.506 1.00 91.12 79 LEU A CA 1
ATOM 589 C C . LEU A 1 79 ? 3.639 -12.157 -11.243 1.00 91.12 79 LEU A C 1
ATOM 591 O O . LEU A 1 79 ? 4.498 -12.839 -10.687 1.00 91.12 79 LEU A O 1
ATOM 595 N N . VAL A 1 80 ? 3.294 -10.944 -10.822 1.00 92.38 80 VAL A N 1
ATOM 596 C CA . VAL A 1 80 ? 3.869 -10.275 -9.652 1.00 92.38 80 VAL A CA 1
ATOM 597 C C . VAL A 1 80 ? 2.773 -9.931 -8.653 1.00 92.38 80 VAL A C 1
ATOM 599 O O . VAL A 1 80 ? 1.714 -9.408 -9.014 1.00 92.38 80 VAL A O 1
ATOM 602 N N . GLY A 1 81 ? 3.027 -10.242 -7.389 1.00 92.44 81 GLY A N 1
ATOM 603 C CA . GLY A 1 81 ? 2.140 -9.975 -6.268 1.00 92.44 81 GLY A CA 1
ATOM 604 C C . GLY A 1 81 ? 2.764 -8.991 -5.287 1.00 92.44 81 GLY A C 1
ATOM 605 O O . GLY A 1 81 ? 3.974 -8.978 -5.075 1.00 92.44 81 GLY A O 1
ATOM 606 N N . LEU A 1 82 ? 1.926 -8.152 -4.690 1.00 93.00 82 LEU A N 1
ATOM 607 C CA . LEU A 1 82 ? 2.269 -7.316 -3.550 1.00 93.00 82 LEU A CA 1
ATOM 608 C C . LEU A 1 82 ? 1.581 -7.871 -2.317 1.00 93.00 82 LEU A C 1
ATOM 610 O O . LEU A 1 82 ? 0.352 -7.959 -2.298 1.00 93.00 82 LEU A O 1
ATOM 614 N N . TYR A 1 83 ? 2.351 -8.140 -1.277 1.00 91.00 83 TYR A N 1
ATOM 615 C CA . TYR A 1 83 ? 1.862 -8.691 -0.027 1.00 91.00 83 TYR A CA 1
ATOM 616 C C . TYR A 1 83 ? 2.223 -7.786 1.147 1.00 91.00 83 TYR A C 1
ATOM 618 O O . TYR A 1 83 ? 3.264 -7.129 1.163 1.00 91.00 83 TYR A O 1
ATOM 626 N N . GLN A 1 84 ? 1.348 -7.745 2.143 1.00 90.12 84 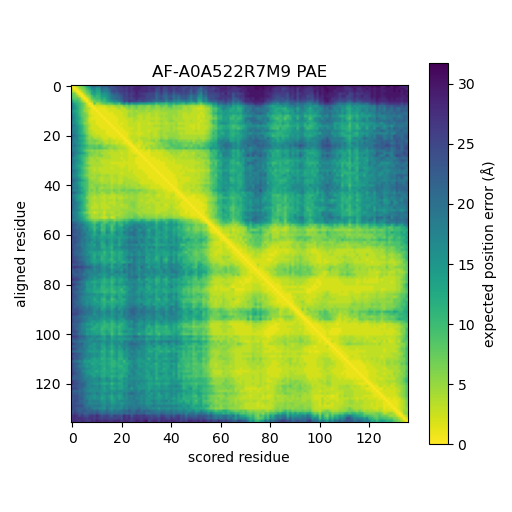GLN A N 1
ATOM 627 C CA . GLN A 1 84 ? 1.694 -7.315 3.490 1.00 90.12 84 GLN A CA 1
ATOM 628 C C . GLN A 1 84 ? 2.359 -8.520 4.171 1.00 90.12 84 GLN A C 1
ATOM 630 O O . GLN A 1 84 ? 1.772 -9.602 4.198 1.00 90.12 84 GLN A O 1
ATOM 635 N N . ALA A 1 85 ? 3.579 -8.338 4.677 1.00 87.31 85 ALA A N 1
ATOM 636 C CA . ALA A 1 85 ? 4.420 -9.436 5.143 1.00 87.31 85 ALA A CA 1
ATOM 637 C C . ALA A 1 85 ? 3.803 -10.222 6.318 1.00 87.31 85 ALA A C 1
ATOM 639 O O . ALA A 1 85 ? 3.601 -11.424 6.214 1.00 87.31 85 ALA A O 1
ATOM 640 N N . GLU A 1 86 ? 3.416 -9.540 7.391 1.00 85.44 86 GLU A N 1
ATOM 641 C CA . GLU A 1 86 ? 2.792 -10.114 8.591 1.00 85.44 86 GLU A CA 1
ATOM 642 C C . GLU A 1 86 ? 1.501 -10.905 8.291 1.00 85.44 86 GLU A C 1
ATOM 644 O O . GLU A 1 86 ? 1.299 -11.996 8.816 1.00 85.44 86 GLU A O 1
ATOM 649 N N . GLN A 1 87 ? 0.635 -10.400 7.407 1.00 85.88 87 GLN A N 1
ATOM 650 C CA . GLN A 1 87 ? -0.620 -11.062 7.026 1.00 85.88 87 GLN A CA 1
ATOM 651 C C . GLN A 1 87 ? -0.414 -12.237 6.076 1.00 85.88 87 GLN A C 1
ATOM 653 O O . GLN A 1 87 ? -1.196 -13.185 6.102 1.00 85.88 87 GLN A O 1
ATOM 658 N N . ALA A 1 88 ? 0.614 -12.170 5.232 1.00 84.19 88 ALA A N 1
ATOM 659 C CA . ALA A 1 88 ? 0.994 -13.260 4.344 1.00 84.19 88 ALA A CA 1
ATOM 660 C C . ALA A 1 88 ? 1.867 -14.318 5.046 1.00 84.19 88 ALA A C 1
ATOM 662 O O . ALA A 1 88 ? 2.271 -15.288 4.408 1.00 84.19 88 ALA A O 1
ATOM 663 N N . GLY A 1 89 ? 2.177 -14.141 6.338 1.00 85.12 89 GLY A N 1
ATOM 664 C CA . GLY A 1 89 ? 3.074 -15.026 7.086 1.00 85.12 89 GLY A CA 1
ATOM 665 C C . GLY A 1 89 ? 4.531 -14.966 6.614 1.00 85.12 89 GLY A C 1
ATOM 666 O O . GLY A 1 89 ? 5.273 -15.929 6.784 1.00 85.12 89 GLY A O 1
ATOM 667 N N . MET A 1 90 ? 4.929 -13.861 5.984 1.00 85.25 90 MET A N 1
ATOM 668 C CA . MET A 1 90 ? 6.294 -13.586 5.544 1.00 85.25 90 MET A CA 1
ATOM 669 C C . MET A 1 90 ? 7.076 -12.847 6.633 1.00 85.25 90 MET A C 1
ATOM 671 O O . MET A 1 90 ? 6.504 -12.318 7.587 1.00 85.25 90 MET A O 1
ATOM 675 N N . ASP A 1 91 ? 8.394 -12.774 6.459 1.00 82.25 91 ASP A N 1
ATOM 676 C CA . ASP A 1 91 ? 9.268 -12.051 7.376 1.00 82.25 91 ASP A CA 1
ATOM 677 C C . ASP A 1 91 ? 8.954 -10.544 7.369 1.00 82.25 91 ASP A C 1
ATOM 679 O O . ASP A 1 91 ? 9.239 -9.824 6.406 1.00 82.25 91 ASP A O 1
ATOM 683 N N . ALA A 1 92 ? 8.324 -10.082 8.450 1.00 78.25 92 ALA A N 1
ATOM 684 C CA . ALA A 1 92 ? 7.962 -8.688 8.659 1.00 78.25 92 ALA A CA 1
ATOM 685 C C . ALA A 1 92 ? 9.131 -7.843 9.196 1.00 78.25 92 ALA A C 1
ATOM 687 O O . ALA A 1 92 ? 9.066 -6.615 9.087 1.00 78.25 92 ALA A O 1
ATOM 688 N N . GLU A 1 93 ? 10.199 -8.460 9.723 1.00 79.25 93 GLU A N 1
ATOM 689 C CA . GLU A 1 93 ? 11.388 -7.744 10.210 1.00 79.25 93 GLU A CA 1
ATOM 690 C C . GLU A 1 93 ? 12.231 -7.209 9.047 1.00 79.25 93 GLU A C 1
ATOM 692 O O . GLU A 1 93 ? 12.767 -6.103 9.121 1.00 79.25 93 GLU A O 1
ATOM 697 N N . ALA A 1 94 ? 12.265 -7.934 7.925 1.00 78.25 94 ALA A N 1
ATOM 698 C CA . ALA A 1 94 ? 12.914 -7.492 6.689 1.00 78.25 94 ALA A CA 1
ATOM 699 C C . ALA A 1 94 ? 12.170 -6.339 5.979 1.00 78.25 94 ALA A C 1
ATOM 701 O O . ALA A 1 94 ? 12.733 -5.647 5.128 1.00 78.25 94 ALA A O 1
ATOM 702 N N . GLY A 1 95 ? 10.897 -6.114 6.312 1.00 83.38 95 GLY A N 1
ATOM 703 C CA . GLY A 1 95 ? 10.086 -5.022 5.784 1.00 83.38 95 GLY A CA 1
ATOM 704 C C . GLY A 1 95 ? 8.610 -5.389 5.691 1.00 83.38 95 GLY A C 1
ATOM 705 O O . GLY A 1 95 ? 8.246 -6.489 5.279 1.00 83.38 95 GLY A O 1
ATOM 706 N N . ARG A 1 96 ? 7.746 -4.425 6.033 1.00 86.31 96 ARG A N 1
ATOM 707 C CA . ARG A 1 96 ? 6.290 -4.609 6.157 1.00 86.31 96 ARG A CA 1
ATOM 708 C C . ARG A 1 96 ? 5.591 -5.014 4.856 1.00 86.31 96 ARG A C 1
ATOM 710 O O . ARG A 1 96 ? 4.504 -5.589 4.899 1.00 86.31 96 ARG A O 1
ATOM 717 N N . TRP A 1 97 ? 6.180 -4.688 3.712 1.00 90.12 97 TRP A N 1
ATOM 718 C CA . TRP A 1 97 ? 5.618 -4.966 2.393 1.00 90.12 97 TRP A CA 1
ATOM 719 C C . TRP A 1 97 ? 6.570 -5.851 1.612 1.00 90.12 97 TRP A C 1
ATOM 721 O O . TRP A 1 97 ? 7.750 -5.546 1.548 1.00 90.12 97 TRP A O 1
ATOM 731 N N . SER A 1 98 ? 6.072 -6.902 0.976 1.00 91.50 98 SER A N 1
ATOM 732 C CA . SER A 1 98 ? 6.890 -7.797 0.163 1.00 91.50 98 SER A CA 1
ATOM 733 C C . SER A 1 98 ? 6.341 -7.878 -1.251 1.00 91.50 98 SER A C 1
ATOM 735 O O . SER A 1 98 ? 5.137 -8.047 -1.455 1.00 91.50 98 SER A O 1
ATOM 737 N N . THR A 1 99 ? 7.208 -7.717 -2.245 1.00 92.38 99 THR A N 1
ATOM 738 C CA . THR A 1 99 ? 6.860 -7.976 -3.643 1.00 92.38 99 THR A CA 1
ATOM 739 C C . THR A 1 99 ? 7.367 -9.350 -4.025 1.00 92.38 99 THR A C 1
ATOM 741 O O . THR A 1 99 ? 8.547 -9.635 -3.836 1.00 92.38 99 THR A O 1
ATOM 744 N N . VAL A 1 100 ? 6.491 -10.181 -4.578 1.00 92.31 100 VAL A N 1
ATOM 745 C CA . VAL A 1 100 ? 6.766 -11.580 -4.910 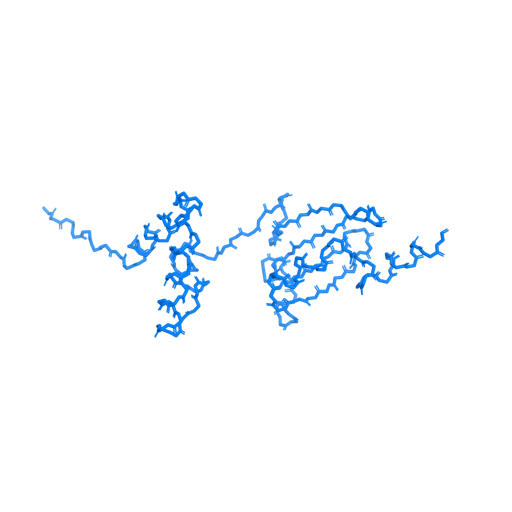1.00 92.31 100 VAL A CA 1
ATOM 746 C C . VAL A 1 100 ? 6.581 -11.796 -6.404 1.00 92.31 100 VAL A C 1
ATOM 748 O O . VAL A 1 100 ? 5.613 -11.325 -7.002 1.00 92.31 100 VAL A O 1
ATOM 751 N N . CYS A 1 101 ? 7.516 -12.508 -7.025 1.00 92.81 101 CYS A N 1
ATOM 752 C CA . CYS A 1 101 ? 7.391 -12.986 -8.392 1.00 92.81 101 CYS A CA 1
ATOM 753 C C . CYS A 1 101 ? 6.806 -14.391 -8.329 1.00 92.81 101 CYS A C 1
ATOM 755 O O . CYS A 1 101 ? 7.524 -15.349 -8.070 1.00 92.81 101 CYS A O 1
ATOM 757 N N . GLU A 1 102 ? 5.515 -14.527 -8.598 1.00 90.12 102 GLU A N 1
ATOM 758 C CA . GLU A 1 102 ? 4.812 -15.816 -8.556 1.00 90.12 102 GLU A CA 1
ATOM 759 C C . GLU A 1 102 ? 5.338 -16.797 -9.615 1.00 90.12 102 GLU A C 1
ATOM 761 O O . GLU A 1 102 ? 5.212 -18.006 -9.471 1.00 90.12 102 GLU A O 1
ATOM 766 N N . ALA A 1 103 ? 5.938 -16.279 -10.692 1.00 88.25 103 ALA A N 1
ATOM 767 C CA . ALA A 1 103 ? 6.509 -17.105 -11.752 1.00 88.25 103 ALA A CA 1
ATOM 768 C C . ALA A 1 103 ? 7.840 -17.767 -11.351 1.00 88.25 103 ALA A C 1
ATOM 770 O O . ALA A 1 103 ? 8.121 -18.876 -11.796 1.00 88.25 103 ALA A O 1
ATOM 771 N N . HIS A 1 104 ? 8.658 -17.092 -10.536 1.00 87.88 104 HIS A N 1
ATOM 772 C CA . HIS A 1 104 ? 10.034 -17.517 -10.233 1.00 87.88 104 HIS A CA 1
ATOM 773 C C . HIS A 1 104 ? 10.300 -17.746 -8.738 1.00 87.88 104 HIS A C 1
ATOM 775 O O . HIS A 1 104 ? 11.389 -18.175 -8.371 1.00 87.88 104 HIS A O 1
ATOM 781 N N . GLY A 1 105 ? 9.340 -17.437 -7.864 1.00 88.62 105 GLY A N 1
ATOM 782 C CA . GLY A 1 105 ? 9.454 -17.601 -6.413 1.00 88.62 105 GLY A CA 1
ATOM 783 C C . GLY A 1 105 ? 10.361 -16.585 -5.708 1.00 88.62 105 GLY A C 1
ATOM 784 O O . GLY A 1 105 ? 10.564 -16.696 -4.504 1.00 88.62 105 GLY A O 1
ATOM 785 N N . SER A 1 106 ? 10.914 -15.594 -6.416 1.00 90.75 106 SER A N 1
ATOM 786 C CA . SER A 1 106 ? 11.720 -14.532 -5.798 1.00 90.75 106 SER A CA 1
ATOM 787 C C . SER A 1 106 ? 10.835 -13.546 -5.033 1.00 90.75 106 SER A C 1
ATOM 789 O O . SER A 1 106 ? 9.763 -13.184 -5.518 1.00 90.75 106 SER A O 1
ATOM 791 N N . CYS A 1 107 ? 11.303 -13.041 -3.893 1.00 91.19 107 CYS A N 1
ATOM 792 C CA . CYS A 1 107 ? 10.641 -11.967 -3.159 1.00 91.19 107 CYS A CA 1
ATOM 793 C C . CYS A 1 107 ? 11.634 -10.900 -2.694 1.00 91.19 107 CYS A C 1
ATOM 795 O O . CYS A 1 107 ? 12.809 -11.193 -2.481 1.00 91.19 107 CYS A O 1
ATOM 797 N N . VAL A 1 108 ? 11.162 -9.666 -2.515 1.00 91.62 108 VAL A N 1
ATOM 798 C CA . VAL A 1 108 ? 11.946 -8.601 -1.881 1.00 91.62 108 VAL A CA 1
ATOM 799 C C . VAL A 1 108 ? 11.062 -7.777 -0.953 1.00 91.62 108 VAL A C 1
ATOM 801 O O . VAL A 1 108 ? 9.920 -7.450 -1.290 1.00 91.62 108 VAL A O 1
ATOM 804 N N . ASN A 1 109 ? 11.596 -7.446 0.218 1.00 90.81 109 ASN A N 1
ATOM 805 C CA . ASN A 1 109 ? 10.898 -6.670 1.230 1.00 90.81 109 ASN A CA 1
ATOM 806 C C . ASN A 1 109 ? 11.164 -5.169 1.070 1.00 90.81 109 ASN A C 1
ATOM 808 O O . ASN A 1 109 ? 12.228 -4.727 0.640 1.00 90.81 109 ASN A O 1
ATOM 812 N N . HIS A 1 110 ? 10.172 -4.379 1.459 1.00 89.56 110 HIS A N 1
ATOM 813 C CA . HIS A 1 110 ? 10.139 -2.929 1.382 1.00 89.56 110 HIS A CA 1
ATOM 814 C C . HIS A 1 110 ? 9.580 -2.366 2.684 1.00 89.56 110 HIS A C 1
ATOM 816 O O . HIS A 1 110 ? 8.584 -2.851 3.230 1.00 89.56 110 HIS A O 1
ATOM 822 N N . ALA A 1 111 ? 10.172 -1.269 3.149 1.00 84.25 111 ALA A N 1
ATOM 823 C CA . ALA A 1 111 ? 9.698 -0.573 4.343 1.00 84.25 111 ALA A CA 1
ATOM 824 C C . ALA A 1 111 ? 8.335 0.111 4.126 1.00 84.25 111 ALA A C 1
ATOM 826 O O . ALA A 1 111 ? 7.520 0.192 5.043 1.00 84.25 111 ALA A O 1
ATOM 827 N N . THR A 1 112 ? 8.061 0.599 2.908 1.00 84.94 112 THR A N 1
ATOM 828 C CA . THR A 1 112 ? 6.852 1.380 2.604 1.00 84.94 112 THR A CA 1
ATOM 829 C C . THR A 1 112 ? 6.072 0.821 1.418 1.00 84.94 112 THR A C 1
ATOM 831 O O . THR A 1 112 ? 6.637 0.287 0.463 1.00 84.94 112 THR A O 1
ATOM 834 N N . LEU A 1 113 ? 4.749 1.015 1.449 1.00 85.38 113 LEU A N 1
ATOM 835 C CA . LEU A 1 113 ? 3.845 0.597 0.376 1.00 85.38 113 LEU A CA 1
ATOM 836 C C . LEU A 1 113 ? 4.170 1.295 -0.952 1.00 85.38 113 LEU A C 1
ATOM 838 O O . LEU A 1 113 ? 4.032 0.703 -2.020 1.00 85.38 113 LEU A O 1
ATOM 842 N N . ALA A 1 114 ? 4.588 2.562 -0.885 1.00 83.38 114 ALA A N 1
ATOM 843 C CA . ALA A 1 114 ? 4.960 3.348 -2.055 1.00 83.38 114 ALA A CA 1
ATOM 844 C C . ALA A 1 114 ? 6.192 2.758 -2.756 1.00 83.38 114 ALA A C 1
ATOM 846 O O . ALA A 1 114 ? 6.163 2.580 -3.973 1.00 83.38 114 ALA A O 1
ATOM 847 N N . ALA A 1 115 ? 7.224 2.381 -1.989 1.00 86.12 115 ALA A N 1
ATOM 848 C CA . ALA A 1 115 ? 8.403 1.708 -2.527 1.00 86.12 115 ALA A CA 1
ATOM 849 C C . ALA A 1 115 ? 8.029 0.370 -3.177 1.00 86.12 115 ALA A C 1
ATOM 851 O O . ALA A 1 115 ? 8.387 0.127 -4.328 1.00 86.12 115 ALA A O 1
ATOM 852 N N . ALA A 1 116 ? 7.220 -0.448 -2.500 1.00 88.62 116 ALA A N 1
ATOM 853 C CA . ALA A 1 116 ? 6.795 -1.740 -3.032 1.00 88.62 116 ALA A CA 1
ATOM 854 C C . ALA A 1 116 ? 5.991 -1.603 -4.342 1.00 88.62 116 ALA A C 1
ATOM 856 O O . ALA A 1 116 ? 6.208 -2.337 -5.304 1.00 88.62 116 ALA A O 1
ATOM 857 N N . ARG A 1 117 ? 5.100 -0.606 -4.427 1.00 88.56 117 ARG A N 1
ATOM 858 C CA . ARG A 1 117 ? 4.347 -0.302 -5.657 1.00 88.56 117 ARG A CA 1
ATOM 859 C C . ARG A 1 117 ? 5.236 0.177 -6.801 1.00 88.56 117 ARG A C 1
ATOM 861 O O . ARG A 1 117 ? 4.949 -0.165 -7.944 1.00 88.56 117 ARG A O 1
ATOM 868 N N . ALA A 1 118 ? 6.282 0.946 -6.508 1.00 87.94 118 ALA A N 1
ATOM 869 C CA . ALA A 1 118 ? 7.220 1.427 -7.519 1.00 87.94 118 ALA A CA 1
ATOM 870 C C . ALA A 1 118 ? 8.033 0.285 -8.157 1.00 87.94 118 ALA A C 1
ATOM 872 O O . ALA A 1 118 ? 8.320 0.346 -9.347 1.00 87.94 118 ALA A O 1
ATOM 873 N N . HIS A 1 119 ? 8.337 -0.774 -7.397 1.00 87.00 119 HIS A N 1
ATOM 874 C CA . HIS A 1 119 ? 9.086 -1.947 -7.876 1.00 87.00 119 HIS A CA 1
ATOM 875 C C . HIS A 1 119 ? 8.207 -3.029 -8.521 1.00 87.00 119 HIS A C 1
ATOM 877 O O . HIS A 1 119 ? 8.717 -3.958 -9.145 1.00 87.00 119 HIS A O 1
ATOM 883 N N . LEU A 1 120 ? 6.883 -2.926 -8.383 1.00 87.00 120 LEU A N 1
ATOM 884 C CA . LEU A 1 120 ? 5.949 -3.901 -8.934 1.00 87.00 120 LEU A CA 1
ATOM 885 C C . LEU A 1 120 ? 5.923 -4.002 -10.472 1.00 87.00 120 LEU A C 1
ATOM 887 O O . LEU A 1 120 ? 5.883 -5.122 -10.974 1.00 87.00 120 LEU A O 1
ATOM 891 N N . PRO A 1 121 ? 5.884 -2.896 -11.248 1.00 87.12 121 PRO A N 1
ATOM 892 C CA . PRO A 1 121 ? 5.751 -2.990 -12.703 1.00 87.12 121 PRO A CA 1
ATOM 893 C C . PRO A 1 121 ? 6.985 -3.602 -13.380 1.00 87.12 121 PRO A C 1
ATOM 895 O O . PRO A 1 121 ? 6.840 -4.224 -14.436 1.00 87.12 121 PRO A O 1
ATOM 898 N N . ASP A 1 122 ? 8.164 -3.462 -12.767 1.00 88.50 122 ASP A N 1
ATOM 899 C CA . ASP A 1 122 ? 9.442 -3.919 -13.310 1.00 88.50 122 ASP A CA 1
ATOM 900 C C . ASP A 1 122 ? 10.138 -4.946 -12.396 1.00 88.50 122 ASP A C 1
ATOM 902 O O . ASP A 1 122 ? 10.959 -4.592 -11.543 1.00 88.50 122 ASP A O 1
ATOM 906 N N . PRO A 1 123 ? 9.834 -6.245 -12.572 1.00 89.00 123 PRO A N 1
ATOM 907 C CA . PRO A 1 123 ? 10.467 -7.302 -11.802 1.00 89.00 123 PRO A CA 1
ATOM 908 C C . PRO A 1 123 ? 11.920 -7.585 -12.193 1.00 89.00 123 PRO A C 1
ATOM 910 O O . PRO A 1 123 ? 12.590 -8.308 -11.463 1.00 89.00 123 PRO A O 1
ATOM 913 N N . THR A 1 124 ? 12.447 -7.038 -13.294 1.00 87.94 124 THR A N 1
ATOM 914 C CA . THR A 1 124 ? 13.845 -7.286 -13.713 1.00 87.94 124 THR A CA 1
ATOM 915 C C . THR A 1 124 ? 14.861 -6.674 -12.741 1.00 87.94 124 THR A C 1
ATOM 917 O O . THR A 1 124 ? 15.987 -7.160 -12.589 1.00 87.94 124 THR A O 1
ATOM 920 N N . MET A 1 125 ? 14.442 -5.642 -12.006 1.00 87.81 125 MET A N 1
ATOM 921 C CA . MET A 1 125 ? 15.275 -4.936 -11.036 1.00 87.81 125 MET A CA 1
ATOM 922 C C . MET A 1 125 ? 15.592 -5.765 -9.787 1.00 87.81 125 MET A C 1
ATOM 924 O O . MET A 1 125 ? 16.627 -5.542 -9.166 1.00 87.81 125 MET A O 1
ATOM 928 N N . TRP A 1 126 ? 14.760 -6.748 -9.437 1.00 88.56 126 TRP A N 1
ATOM 929 C CA . TRP A 1 126 ? 14.909 -7.524 -8.195 1.00 88.56 126 TRP A CA 1
ATOM 930 C C . TRP A 1 126 ? 14.789 -9.040 -8.373 1.00 88.56 126 TRP A C 1
ATOM 932 O O . TRP A 1 126 ? 15.310 -9.785 -7.551 1.00 88.56 126 TRP A O 1
ATOM 942 N N . CYS A 1 127 ? 14.140 -9.522 -9.432 1.00 90.75 127 CYS A N 1
ATOM 943 C CA . CYS A 1 127 ? 14.087 -10.942 -9.754 1.00 90.75 127 CYS A CA 1
ATOM 944 C C . CYS A 1 127 ? 15.155 -11.266 -10.803 1.00 90.75 127 CYS A C 1
ATOM 946 O O . CYS A 1 127 ? 15.043 -10.876 -11.967 1.00 90.75 127 CYS A O 1
ATOM 948 N N . GLU A 1 128 ? 16.182 -12.007 -10.386 1.00 88.75 128 GLU A N 1
ATOM 949 C CA . GLU A 1 128 ? 17.292 -12.421 -11.255 1.00 88.75 128 GLU A CA 1
ATOM 950 C C . GLU A 1 128 ? 16.803 -13.253 -12.446 1.00 88.75 128 GLU A C 1
ATOM 952 O O . GLU A 1 128 ? 17.195 -12.991 -13.577 1.00 88.75 128 GLU A O 1
ATOM 957 N N . ALA A 1 129 ? 15.857 -14.172 -12.231 1.00 87.75 129 ALA A N 1
ATOM 958 C CA . ALA A 1 129 ? 15.286 -14.983 -13.307 1.00 87.75 129 ALA A CA 1
ATOM 959 C C . ALA A 1 129 ? 14.539 -14.137 -14.357 1.00 87.75 129 ALA A C 1
ATOM 961 O O . ALA A 1 129 ? 14.695 -14.338 -15.561 1.00 87.75 129 ALA A O 1
ATOM 962 N N . CYS A 1 130 ? 13.760 -13.144 -13.911 1.00 87.94 130 CYS A N 1
ATOM 963 C CA . CYS A 1 130 ? 13.123 -12.172 -14.803 1.00 87.94 130 CYS A CA 1
ATOM 964 C C . CYS A 1 130 ? 14.154 -11.379 -15.611 1.00 87.94 130 CYS A C 1
ATOM 966 O O . CYS A 1 130 ? 13.931 -11.140 -16.794 1.00 87.94 130 CYS A O 1
ATOM 968 N N . ARG A 1 131 ? 15.265 -10.980 -14.983 1.00 87.75 131 ARG A N 1
ATOM 969 C CA . ARG A 1 131 ? 16.352 -10.262 -15.654 1.00 87.75 131 ARG A CA 1
ATOM 970 C C . ARG A 1 131 ? 16.978 -11.115 -16.754 1.00 87.75 131 ARG A C 1
ATOM 972 O O . ARG A 1 131 ? 17.017 -10.672 -17.894 1.00 87.75 131 ARG A O 1
ATOM 979 N N . SER A 1 132 ? 17.341 -12.358 -16.441 1.00 84.31 132 SER A N 1
ATOM 980 C CA . SER A 1 132 ? 17.951 -13.283 -17.404 1.00 84.31 132 SER A CA 1
ATOM 981 C C . SER A 1 132 ? 17.023 -13.671 -18.559 1.00 84.31 132 SER A C 1
ATOM 983 O O . SER A 1 132 ? 17.494 -14.004 -19.640 1.00 84.31 132 SER A O 1
ATOM 985 N N . THR A 1 133 ? 15.701 -13.624 -18.362 1.00 74.81 133 THR A N 1
ATOM 986 C CA . THR A 1 133 ? 14.724 -13.952 -19.419 1.00 74.81 133 THR A CA 1
ATOM 987 C C . THR A 1 133 ? 14.588 -12.826 -20.453 1.00 74.81 133 THR A C 1
ATOM 989 O O . THR A 1 133 ? 14.216 -13.089 -21.590 1.00 74.81 133 THR A O 1
ATOM 992 N N . CYS A 1 134 ? 14.906 -11.582 -20.083 1.00 62.69 134 CYS A N 1
ATOM 993 C CA . CYS A 1 134 ? 14.918 -10.432 -20.994 1.00 62.69 134 CYS A CA 1
ATOM 994 C C . CYS A 1 134 ? 16.233 -10.272 -21.778 1.00 62.69 134 CYS A C 1
ATOM 996 O O . CYS A 1 134 ? 16.313 -9.389 -22.627 1.00 62.69 134 CYS A O 1
ATOM 998 N N . GLU A 1 135 ? 17.259 -11.079 -21.488 1.00 59.78 135 GLU A N 1
ATOM 999 C CA . GLU A 1 135 ? 18.576 -11.020 -22.147 1.00 59.78 135 GLU A CA 1
ATOM 1000 C C . GLU A 1 135 ? 18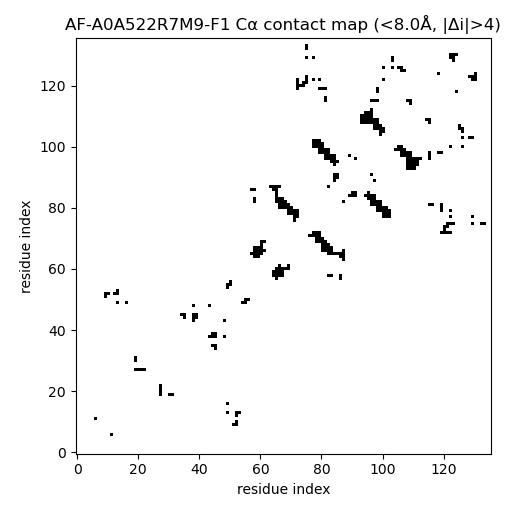.691 -11.917 -23.400 1.00 59.78 135 GLU A C 1
ATOM 1002 O O . GLU A 1 135 ? 19.784 -12.061 -23.942 1.00 59.78 135 GLU A O 1
ATOM 1007 N N . ASN A 1 136 ? 17.580 -12.476 -23.896 1.00 47.78 136 ASN A N 1
ATOM 1008 C CA . ASN A 1 136 ? 17.494 -13.225 -25.160 1.00 47.78 136 ASN A CA 1
ATOM 1009 C C . ASN A 1 136 ? 16.401 -12.658 -26.068 1.00 47.78 136 ASN A C 1
ATOM 1011 O O . ASN A 1 136 ? 16.569 -12.761 -27.304 1.00 47.78 136 ASN A O 1
#

Secondary structure (DSSP, 8-state):
--------HHHHHHHHHHHHHTS-HHHHHHHHHHHHHHHHHTT--HHHHHHHHH-S---EETTEETEEEEEE-TTT--EEEEEETTTTTS-SSS-SEEEEETTT--EEEESSHHHHHHHSS-GGGT-HHHHHHTT-

Radius of gyration: 19.25 Å; Cα contacts (8 Å, |Δi|>4): 198; chains: 1; bounding box: 52×36×57 Å

=== Feature glossary ===
Key to the feature types in this record:

Secondary structure (8-state, DSSP). Secondary structure is the local, repeating backbone conformation. DSSP classifies it into eight states by reading the hydrogen-bond network: three helix types (H, G, I), two β types (E, B), two non-regular types (T, S), and unstructured coil (-).

Backbone torsions (φ/ψ). Backbone dihedral angles. Every residue except chain termini has a φ (preceding-C → N → Cα → C) and a ψ (N → Cα → C → next-N). They are reported in degrees following the IUPAC sign convention. Secondary structure is essentially a statement about which (φ, ψ) basin each residue occupies.

Predicted aligned error. Predicted Aligned Error (PAE) is an AlphaFold confidence matrix: entry (i, j) is the expected error in the position of residue j, in ångströms, when the prediction is superimposed on the true structure at residue i. Low PAE within a block of residues means that block is internally rigid and well-predicted; high PAE between two blocks means their relative placement is uncertain even if each block individually is confident.

B-factor. B-factor (Debye–Waller factor) reflects atomic displacement in the crystal lattice. It is an experimental observable (units Å²), not a prediction; low values mean the atom is pinned down, high values mean it moves or is heterogeneous across the crystal.

Secondary structure (3-state, P-SEA). Three-state secondary structure (P-SEA) collapses the eight DSSP classes into helix (a), strand (b), and coil (c). P-SEA assigns these from Cα geometry alone — distances and angles — without requiring backbone oxygens, so it works on any Cα trace.

Sequence. Primary structure: the covalent order of the twenty standard amino acids along the backbone. Two proteins with the same sequence will (almost always) fold to the same structure; two with 30% identity often share a fold but not the details.

pLDDT. pLDDT is the predicted lDDT-Cα score: AlphaFold's confidence that the local environment of each residue (all inter-atomic distances within 15 Å) is correctly placed. It is a per-residue number between 0 and 100, with higher meaning more reliable.

InterPro / GO / CATH / organism. Functional annotations link the protein to curated databases. InterPro entries identify conserved domains and families by matching the sequence against member-database signatures (Pfam, PROSITE, CDD, …). Gene Ontology (GO) terms describe molecular function, biological process, and cellular component in a controlled vocabulary. CATH places the structure in a hierarchical fold classification (Class/Architecture/Topology/Homologous-superfamily). The organism is the source species.

Contact-map, Ramachandran, and PAE plots. Three diagnostic plots accompany the record. The Cα contact map visualizes the tertiary structure as a 2D adjacency matrix (8 Å cutoff, sequence-local contacts suppressed). The Ramachandran plot shows th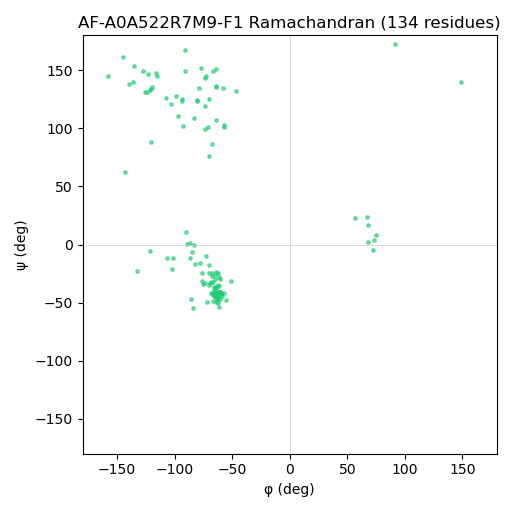e distribution of backbone (φ, ψ) torsions, with points in the α and β basins reflecting secondary structure content. The PAE plot shows AlphaFold's inter-residue confidence as a color matrix.

mmCIF coordinates. The mmCIF table is the protein's shape written out atom by atom. For each backbone N, Cα, C, and carbonyl O, it records an (x, y, z) coordinate triple in Å plus the residue type, chain letter, and residue number.

Radius of gyration, Cα contacts, bounding box. Three whole-structure scalars: the radius of gyration (RMS distance of Cα from centroid, in Å), the count of Cα–Cα contacts (pairs closer than 8 Å and separated by more than four residues in sequence — i.e. tertiary, not local, contacts), and the bounding-box dimensions. Together they distinguish compact globular folds from extended fibres or disordered chains.

Foldseek 3Di. The Foldseek 3Di string encodes local tertiary geometry as a 20-letter alphabet — one character per residue — derived from the relative positions of nearby Cα atoms. Unlike the amino-acid sequence, 3Di is a direct function of the 3D structure, so two proteins with the same fold have similar 3Di strings even at low sequence identity.

Rendered structure images. Six rendered views show the 3D structure from the faces of a cube — i.e. along ±x, ±y, ±z. Rendering representation is drawn randomly per protein from cartoon (secondary-structure ribbons), sticks (backbone bonds), or molecular surface; coloring is either N→C rainbow (blue at the N-terminus through red at the C-terminus) or one color per chain.

Nearest PDB structures. The Foldseek neighbor list gives the closest experimentally determined structures in the PDB, ranked by structural alignment. TM-score near 1 means near-identical fold; near 0.3 means only rough topology match. This is how one finds what a novel AlphaFold prediction most resembles in the solved-structure universe.

Solvent-accessible surface area. SASA measures how much of the protein is reachable by solvent. It is computed by rolling a water-sized probe over the atomic surface and summing the exposed area (Å²). Per-residue SASA distinguishes core (buried, low SASA) from surface (exposed, high SASA) residues; total SASA is a whole-molecule size measure.